Protein AF-A0A7L1TUP7-F1 (afdb_monomer)

InterPro domains:
  IPR001356 Homeodomain [PF00046] (15-59)
  IPR001356 Homeodomain [PS50071] (12-59)
  IPR001356 Homeodomain [SM00389] (14-59)
  IPR001356 Homeodomain [cd00086] (15-59)
  IPR009057 Homedomain-like superfamily [SSF46689] (7-59)

pLDDT: mean 78.83, std 15.73, range [38.12, 93.0]

Radius of gyration: 13.5 Å; Cα contacts (8 Å, |Δi|>4): 24; chains: 1; bounding box: 39×23×23 Å

Nearest PDB structures (foldseek):
  2m0c-assembly1_A  TM=7.136E-01  e=1.121E-04  Homo sapiens
  1b72-assembly1_A  TM=9.428E-01  e=1.115E-02  Homo sapiens
  1puf-assembly1_A  TM=9.101E-01  e=1.916E-02  Mus musculus
  3a01-assembly1_A  TM=7.397E-01  e=9.739E-03  Drosophila melanogaster
  2r5y-assembly1_A  TM=7.093E-01  e=8.507E-03  Drosophila melanogaster

Sequence (59 aa):
DSGDPDKESPGCKRRRTRTNFTGWQLEELEKAFNESHYPDVFMREALALRLDLVESRVQ

Organism: Phainopepla nitens (NCBI:txid161653)

Structure (mmCIF, N/CA/C/O backbone):
data_AF-A0A7L1TUP7-F1
#
_entry.id   AF-A0A7L1TUP7-F1
#
loop_
_atom_site.group_PDB
_atom_site.id
_atom_site.type_symbol
_atom_site.label_atom_id
_atom_site.label_alt_id
_atom_site.label_comp_id
_atom_site.label_asym_id
_atom_site.label_entity_id
_atom_site.label_seq_id
_atom_site.pdbx_PDB_ins_code
_atom_site.Cartn_x
_atom_site.Cartn_y
_atom_site.Cartn_z
_atom_site.occupancy
_atom_site.B_iso_or_equiv
_atom_site.auth_seq_id
_atom_site.auth_comp_id
_atom_site.auth_asym_id
_atom_site.auth_atom_id
_atom_site.pdbx_PDB_model_num
ATOM 1 N N . ASP A 1 1 ? -15.358 -18.919 10.207 1.00 38.12 1 ASP A N 1
ATOM 2 C CA . ASP A 1 1 ? -16.350 -18.468 9.223 1.00 38.12 1 ASP A CA 1
ATOM 3 C C . ASP A 1 1 ? -15.757 -17.250 8.535 1.00 38.12 1 ASP A C 1
ATOM 5 O O . ASP A 1 1 ? -15.816 -16.155 9.078 1.00 38.12 1 ASP A O 1
ATOM 9 N N . SER A 1 2 ? -14.990 -17.477 7.468 1.00 47.75 2 SER A N 1
ATOM 10 C CA . SER A 1 2 ? -14.243 -16.420 6.774 1.00 47.75 2 SER A CA 1
ATOM 11 C C . SER A 1 2 ? -15.135 -15.885 5.659 1.00 47.75 2 SER A C 1
ATOM 13 O O . SER A 1 2 ? -15.292 -16.536 4.629 1.00 47.75 2 SER A O 1
ATOM 15 N N . GLY A 1 3 ? -15.811 -14.768 5.929 1.00 44.06 3 GLY A N 1
ATOM 16 C CA . GLY A 1 3 ? -16.801 -14.170 5.038 1.00 44.06 3 GLY A CA 1
ATOM 17 C C . GLY A 1 3 ? -16.162 -13.486 3.833 1.00 44.06 3 GLY A C 1
ATOM 18 O O . GLY A 1 3 ? -15.404 -12.534 3.988 1.00 44.06 3 GLY A O 1
ATOM 19 N N . ASP A 1 4 ? -16.510 -13.968 2.645 1.00 51.03 4 ASP A N 1
ATOM 20 C CA . ASP A 1 4 ? -16.204 -13.367 1.348 1.00 51.03 4 ASP A CA 1
ATOM 21 C C . ASP A 1 4 ? -17.156 -12.183 1.076 1.00 51.03 4 ASP A C 1
ATOM 23 O O . ASP A 1 4 ? -18.380 -12.375 1.116 1.00 51.03 4 ASP A O 1
ATOM 27 N N . PRO A 1 5 ? -16.657 -10.959 0.815 1.00 64.69 5 PRO A N 1
ATOM 28 C CA . PRO A 1 5 ? -17.502 -9.853 0.416 1.00 64.69 5 PRO A CA 1
ATOM 29 C C . PRO A 1 5 ? -17.101 -9.365 -0.978 1.00 64.69 5 PRO A C 1
ATOM 31 O O . PRO A 1 5 ? -16.246 -8.500 -1.092 1.00 64.69 5 PRO A O 1
ATOM 34 N N . ASP A 1 6 ? -17.749 -9.853 -2.035 1.00 51.03 6 ASP A N 1
ATOM 35 C CA . ASP A 1 6 ? -18.359 -8.964 -3.039 1.00 51.03 6 ASP A CA 1
ATOM 36 C C . ASP A 1 6 ? -19.216 -9.758 -4.043 1.00 51.03 6 ASP A C 1
ATOM 38 O O . ASP A 1 6 ? -18.823 -10.098 -5.159 1.00 51.03 6 ASP A O 1
ATOM 42 N N . LYS A 1 7 ? -20.472 -10.015 -3.658 1.00 52.50 7 LYS A N 1
ATOM 43 C CA . LYS A 1 7 ? -21.549 -10.255 -4.625 1.00 52.50 7 LYS A CA 1
ATOM 44 C C . LYS A 1 7 ? -21.918 -8.915 -5.274 1.00 52.50 7 LYS A C 1
ATOM 46 O O . LYS A 1 7 ? -22.554 -8.040 -4.677 1.00 52.50 7 LYS A O 1
ATOM 51 N N . GLU A 1 8 ? -21.476 -8.785 -6.515 1.00 50.94 8 GLU A N 1
ATOM 52 C CA . GLU A 1 8 ? -21.714 -7.700 -7.462 1.00 50.94 8 GLU A CA 1
ATOM 53 C C . GLU A 1 8 ? -23.203 -7.287 -7.547 1.00 50.94 8 GLU A C 1
ATOM 55 O O . GLU A 1 8 ? -24.107 -8.121 -7.616 1.00 50.94 8 GLU A O 1
ATOM 60 N N . SER A 1 9 ? -23.476 -5.976 -7.552 1.00 54.66 9 SER A N 1
ATOM 61 C CA . SER A 1 9 ? -24.762 -5.412 -7.993 1.00 54.66 9 SER A CA 1
ATOM 62 C C . SER A 1 9 ? -24.500 -4.352 -9.066 1.00 54.66 9 SER A C 1
ATOM 64 O O . SER A 1 9 ? -23.812 -3.368 -8.776 1.00 54.66 9 SER A O 1
ATOM 66 N N . PRO A 1 10 ? -25.058 -4.496 -10.280 1.00 54.03 10 PRO A N 1
ATOM 67 C CA . PRO A 1 10 ? -24.851 -3.550 -11.363 1.00 54.03 10 PRO A CA 1
ATOM 68 C C . PRO A 1 10 ? -25.863 -2.409 -11.214 1.00 54.03 10 PRO A C 1
ATOM 70 O O . PRO A 1 10 ? -27.040 -2.570 -11.517 1.00 54.03 10 PRO A O 1
ATOM 73 N N . GLY A 1 11 ? -25.453 -1.245 -10.706 1.00 54.47 11 GLY A N 1
ATOM 74 C CA . GLY A 1 11 ? -26.379 -0.099 -10.685 1.00 54.47 11 GLY A CA 1
ATOM 75 C C 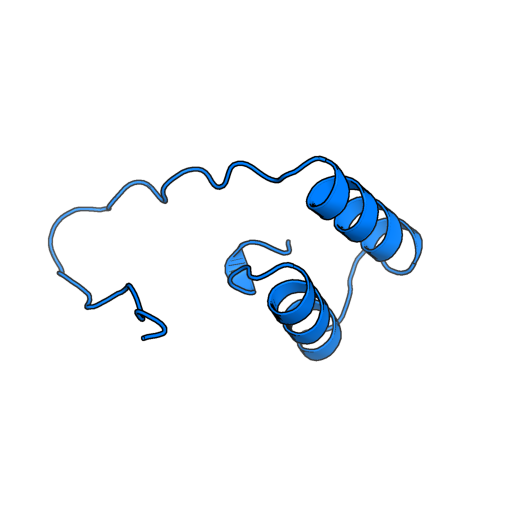. GLY A 1 11 ? -25.956 1.135 -9.903 1.00 54.47 11 GLY A C 1
ATOM 76 O O . GLY A 1 11 ? -26.474 2.220 -10.141 1.00 54.47 11 GLY A O 1
ATOM 77 N N . CYS A 1 12 ? -24.970 1.032 -9.021 1.00 54.47 12 CYS A N 1
ATOM 78 C CA . CYS A 1 12 ? -24.407 2.193 -8.350 1.00 54.47 12 CYS A CA 1
ATOM 79 C C . CYS A 1 12 ? -22.895 2.049 -8.424 1.00 54.47 12 CYS A C 1
ATOM 81 O O . CYS A 1 12 ? -22.377 1.000 -8.047 1.00 54.47 12 CYS A O 1
ATOM 83 N N . LYS A 1 13 ? -22.178 3.064 -8.921 1.00 62.69 13 LYS A N 1
ATOM 84 C CA . LYS A 1 13 ? -20.722 3.130 -8.756 1.00 62.69 13 LYS A CA 1
ATOM 85 C C . LYS A 1 13 ? -20.461 3.245 -7.252 1.00 62.69 13 LYS A C 1
ATOM 87 O O . LYS A 1 13 ? -20.361 4.354 -6.729 1.00 62.69 13 LYS A O 1
ATOM 92 N N . ARG A 1 14 ? -20.458 2.108 -6.543 1.00 62.56 14 ARG A N 1
ATOM 9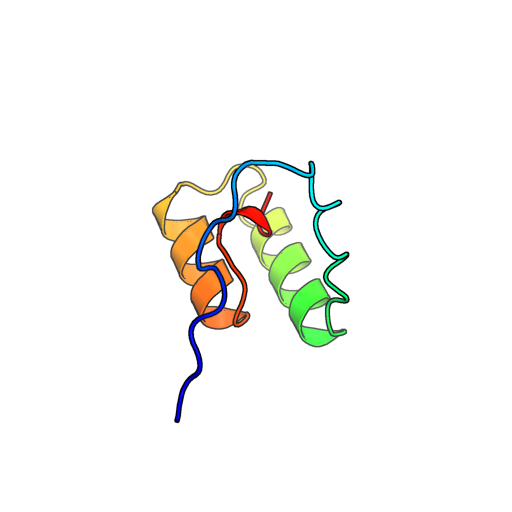3 C CA . ARG A 1 14 ? -20.132 2.022 -5.121 1.00 62.56 14 ARG A CA 1
ATOM 94 C C . ARG A 1 14 ? -18.753 2.650 -5.008 1.00 62.56 14 ARG A C 1
ATOM 96 O O . ARG A 1 14 ? -17.788 2.129 -5.563 1.00 62.56 14 ARG A O 1
ATOM 103 N N . ARG A 1 15 ? -18.671 3.831 -4.388 1.00 67.38 15 ARG A N 1
ATOM 104 C CA . ARG A 1 15 ? -17.381 4.457 -4.085 1.00 67.38 15 ARG A CA 1
ATOM 105 C C . ARG A 1 15 ? -16.588 3.395 -3.336 1.00 67.38 15 ARG A C 1
ATOM 107 O O . ARG A 1 15 ? -17.073 2.926 -2.309 1.00 67.38 15 ARG A O 1
ATOM 114 N N . ARG A 1 16 ? -15.435 2.979 -3.876 1.00 69.50 16 ARG A N 1
ATOM 115 C CA . ARG A 1 16 ? -14.549 2.018 -3.207 1.00 69.50 16 ARG A CA 1
ATOM 116 C C . ARG A 1 16 ? -14.396 2.476 -1.762 1.00 69.50 16 ARG A C 1
ATOM 118 O O . ARG A 1 16 ? -13.917 3.586 -1.525 1.00 69.50 16 ARG A O 1
ATOM 125 N N . THR A 1 17 ? -14.832 1.652 -0.814 1.00 72.44 17 THR A N 1
ATOM 126 C CA . THR A 1 17 ? -14.669 1.953 0.607 1.00 72.44 17 THR A CA 1
ATOM 127 C C . THR A 1 17 ? -13.186 2.189 0.859 1.00 72.44 17 THR A C 1
ATOM 129 O O . THR A 1 17 ? -12.342 1.441 0.351 1.00 72.44 17 THR A O 1
ATOM 132 N N . ARG A 1 18 ? -12.845 3.278 1.551 1.00 75.69 18 ARG A N 1
ATOM 133 C CA . ARG A 1 18 ? -11.447 3.591 1.849 1.00 75.69 18 ARG A CA 1
ATOM 134 C C . ARG A 1 18 ? -10.938 2.553 2.842 1.00 75.69 18 ARG A C 1
ATOM 136 O O . ARG A 1 18 ? -11.487 2.445 3.934 1.00 75.69 18 ARG A O 1
ATOM 143 N N . THR A 1 19 ? -9.921 1.793 2.457 1.00 80.50 19 THR A N 1
ATOM 144 C CA . THR A 1 19 ? -9.221 0.909 3.389 1.00 80.50 19 THR A CA 1
ATOM 145 C C . THR A 1 19 ? -8.458 1.787 4.37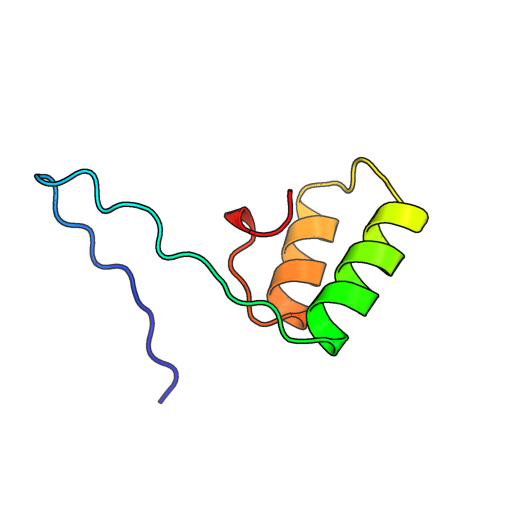7 1.00 80.50 19 THR A C 1
ATOM 147 O O . THR A 1 19 ? -7.783 2.727 3.957 1.00 80.50 19 THR A O 1
ATOM 150 N N . ASN A 1 20 ? -8.599 1.532 5.678 1.00 85.31 20 ASN A N 1
ATOM 151 C CA . ASN A 1 20 ? -7.736 2.145 6.684 1.00 85.31 20 ASN A CA 1
ATOM 152 C C . ASN A 1 20 ? -6.672 1.115 7.038 1.00 85.31 20 ASN A C 1
ATOM 154 O O . ASN A 1 20 ? -6.987 0.105 7.662 1.00 85.31 20 ASN A O 1
ATOM 158 N N . PHE A 1 21 ? -5.448 1.364 6.587 1.00 86.12 21 PHE A N 1
ATOM 159 C CA . PHE A 1 21 ? -4.316 0.512 6.907 1.00 86.12 21 PHE A CA 1
ATOM 160 C C . PHE A 1 21 ? -3.956 0.658 8.385 1.00 86.12 21 PHE A C 1
ATOM 162 O O . PHE A 1 21 ? -3.981 1.762 8.938 1.00 86.12 21 PHE A O 1
ATOM 169 N N . THR A 1 22 ? -3.625 -0.453 9.028 1.00 91.38 22 THR A N 1
ATOM 170 C CA . THR A 1 22 ? -2.989 -0.442 10.345 1.00 91.38 22 THR A CA 1
ATOM 171 C C . THR A 1 22 ? -1.539 0.030 10.209 1.00 91.38 22 THR A C 1
ATOM 173 O O . THR A 1 22 ? -0.964 -0.027 9.122 1.00 91.38 22 THR A O 1
ATOM 176 N N . GLY A 1 23 ? -0.922 0.489 11.304 1.00 92.50 23 GLY A N 1
ATOM 177 C CA . GLY A 1 23 ? 0.479 0.939 11.275 1.00 92.50 23 GLY A CA 1
ATOM 178 C C . GLY A 1 23 ? 1.429 -0.133 10.729 1.00 92.50 23 GLY A C 1
ATOM 179 O O . GLY A 1 23 ? 2.237 0.146 9.855 1.00 92.50 23 GLY A O 1
ATOM 180 N N . TRP A 1 24 ? 1.232 -1.384 11.144 1.00 92.75 24 TRP A N 1
ATOM 181 C CA . TRP A 1 24 ? 2.001 -2.522 10.643 1.00 92.75 24 TRP A CA 1
ATOM 182 C C . TRP A 1 24 ? 1.799 -2.779 9.138 1.00 92.75 24 TRP A C 1
ATOM 184 O O . TRP A 1 24 ? 2.754 -3.088 8.431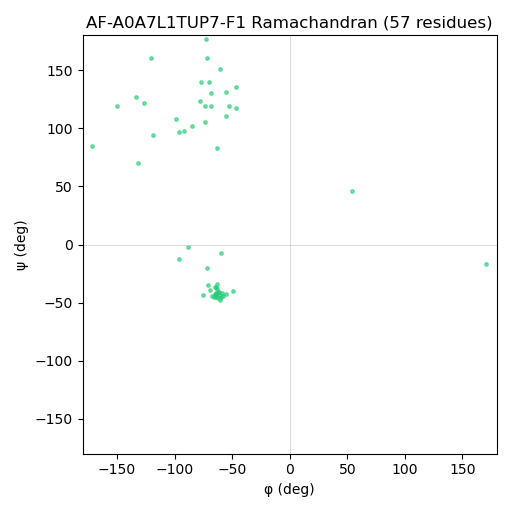 1.00 92.75 24 TRP A O 1
ATOM 194 N N . GLN A 1 25 ? 0.573 -2.615 8.621 1.00 90.88 25 GLN A N 1
ATOM 195 C CA . GLN A 1 25 ? 0.323 -2.744 7.181 1.00 90.88 25 GLN A CA 1
ATOM 196 C C . GLN A 1 25 ? 1.053 -1.660 6.377 1.00 90.88 25 GLN A C 1
ATOM 198 O O . GLN A 1 25 ? 1.545 -1.951 5.292 1.00 90.88 25 GLN A O 1
ATOM 203 N N . LEU A 1 26 ? 1.147 -0.431 6.899 1.00 91.81 26 LEU A N 1
ATOM 204 C CA . LEU A 1 26 ? 1.914 0.643 6.260 1.00 91.81 26 LEU A CA 1
ATOM 205 C C . LEU A 1 26 ? 3.413 0.333 6.239 1.00 91.81 26 LEU A C 1
ATOM 207 O O . LEU A 1 26 ? 4.029 0.460 5.187 1.00 91.81 26 LEU A O 1
ATOM 211 N N . GLU A 1 27 ? 3.980 -0.136 7.352 1.00 93.00 27 GLU A N 1
ATOM 212 C CA . GLU A 1 27 ? 5.402 -0.503 7.432 1.00 93.00 27 GLU A CA 1
ATOM 213 C C . GLU A 1 27 ?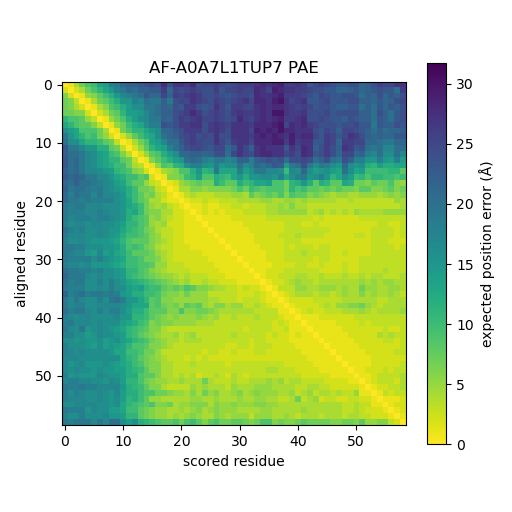 5.780 -1.580 6.403 1.00 93.00 27 GLU A C 1
ATOM 215 O O . GLU A 1 27 ? 6.795 -1.463 5.717 1.00 93.00 27 GLU A O 1
ATOM 220 N N . GLU A 1 28 ? 4.952 -2.615 6.245 1.00 92.00 28 GLU A N 1
ATOM 221 C CA . GLU A 1 28 ? 5.204 -3.674 5.261 1.00 92.00 28 GLU A CA 1
ATOM 222 C C . GLU A 1 28 ? 5.010 -3.186 3.813 1.00 92.00 28 GLU A C 1
ATOM 224 O O . GLU A 1 28 ? 5.768 -3.600 2.934 1.00 92.00 28 GLU A O 1
ATOM 229 N N . LEU A 1 29 ? 4.050 -2.286 3.553 1.00 90.81 29 LEU A N 1
ATOM 230 C CA . LEU A 1 29 ? 3.885 -1.645 2.238 1.00 90.81 29 LEU A CA 1
ATOM 231 C C . LEU A 1 29 ? 5.096 -0.769 1.887 1.00 90.81 29 LEU A C 1
ATOM 233 O O . LEU A 1 29 ? 5.617 -0.857 0.777 1.00 90.81 29 LEU A O 1
ATOM 237 N N . GLU A 1 30 ? 5.580 0.038 2.832 1.00 92.25 30 GLU A N 1
ATOM 238 C CA . GLU A 1 30 ? 6.773 0.873 2.661 1.00 92.25 30 GLU A CA 1
ATOM 239 C C . GLU A 1 30 ? 8.028 0.022 2.453 1.00 92.25 30 GLU A C 1
ATOM 241 O O . GLU A 1 30 ? 8.847 0.312 1.580 1.00 92.25 30 GLU A O 1
ATOM 246 N N . LYS A 1 31 ? 8.177 -1.067 3.214 1.00 91.31 31 LYS A N 1
ATOM 247 C CA . LYS A 1 31 ? 9.278 -2.017 3.044 1.00 91.31 31 LYS A CA 1
ATOM 248 C C . LYS A 1 31 ? 9.258 -2.658 1.657 1.00 91.31 31 LYS A C 1
ATOM 250 O O . LYS A 1 31 ? 10.294 -2.678 0.996 1.00 91.31 31 LYS A O 1
ATOM 255 N N . ALA A 1 32 ? 8.098 -3.137 1.211 1.00 89.62 32 ALA A N 1
ATOM 256 C CA . ALA A 1 32 ? 7.947 -3.731 -0.113 1.00 89.62 32 ALA A CA 1
ATOM 257 C C . ALA A 1 32 ? 8.249 -2.717 -1.226 1.00 89.62 32 ALA A C 1
ATOM 259 O O . ALA A 1 32 ? 8.939 -3.054 -2.183 1.00 89.62 32 ALA A O 1
ATOM 260 N N . PHE A 1 33 ? 7.806 -1.467 -1.071 1.00 89.06 33 PHE A N 1
ATOM 261 C CA . PHE A 1 33 ? 8.092 -0.390 -2.019 1.00 89.06 33 PHE A CA 1
ATOM 262 C C . PHE A 1 33 ? 9.592 -0.064 -2.100 1.00 89.06 33 PHE A C 1
ATOM 264 O O . PHE A 1 33 ? 10.141 0.100 -3.192 1.00 89.06 33 PHE A O 1
ATOM 271 N N . ASN A 1 34 ? 10.277 -0.020 -0.954 1.00 90.31 34 ASN A N 1
ATOM 272 C CA . ASN A 1 34 ? 11.726 0.182 -0.898 1.00 90.31 34 ASN A CA 1
ATOM 273 C C . ASN A 1 34 ? 12.504 -0.954 -1.579 1.00 90.31 34 ASN A C 1
ATOM 275 O O . ASN A 1 34 ? 13.548 -0.704 -2.177 1.00 90.31 34 ASN A O 1
ATOM 279 N N . GLU A 1 35 ? 12.004 -2.188 -1.497 1.00 89.19 35 GLU A N 1
ATOM 280 C CA . GLU A 1 35 ? 12.605 -3.357 -2.145 1.00 89.19 35 GLU A CA 1
ATOM 281 C C . GLU A 1 35 ? 12.333 -3.379 -3.656 1.00 89.19 35 GLU A C 1
ATOM 283 O O . GLU A 1 35 ? 13.238 -3.619 -4.455 1.00 89.19 35 GLU A O 1
ATOM 288 N N . SER A 1 36 ? 11.100 -3.079 -4.062 1.00 88.25 36 SER A N 1
ATOM 289 C CA . SER A 1 36 ? 10.713 -2.938 -5.460 1.00 88.25 36 SER A CA 1
ATOM 290 C C . SER A 1 36 ? 9.577 -1.933 -5.602 1.00 88.25 36 SER A C 1
ATOM 292 O O . SER A 1 36 ? 8.476 -2.144 -5.104 1.00 88.25 36 SER A O 1
ATOM 294 N N . HIS A 1 37 ? 9.822 -0.858 -6.353 1.00 88.00 37 HIS A N 1
ATOM 295 C CA . HIS A 1 37 ? 8.790 0.140 -6.660 1.00 88.00 37 HIS A CA 1
ATOM 296 C C . HIS A 1 37 ? 7.742 -0.392 -7.651 1.00 88.00 37 HIS A C 1
ATOM 298 O O . HIS A 1 37 ? 6.646 0.153 -7.748 1.00 88.00 37 HIS A O 1
ATOM 304 N N . TYR A 1 38 ? 8.084 -1.448 -8.396 1.00 88.62 38 TYR A N 1
ATOM 305 C CA . TYR A 1 38 ? 7.212 -2.103 -9.368 1.00 88.62 38 TYR A CA 1
ATOM 306 C C . TYR A 1 38 ? 7.264 -3.618 -9.141 1.00 88.62 38 TYR A C 1
ATOM 308 O O . TYR A 1 38 ? 7.872 -4.342 -9.936 1.00 88.62 38 TYR A O 1
ATOM 316 N N . PRO A 1 39 ? 6.683 -4.107 -8.030 1.00 86.75 39 PRO A N 1
ATOM 317 C CA . PRO A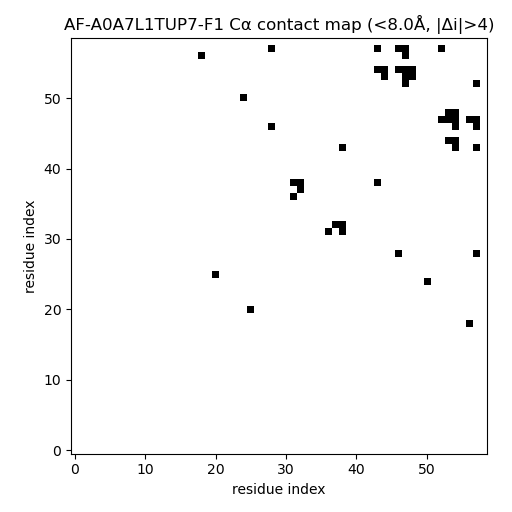 1 39 ? 6.600 -5.538 -7.766 1.00 86.75 3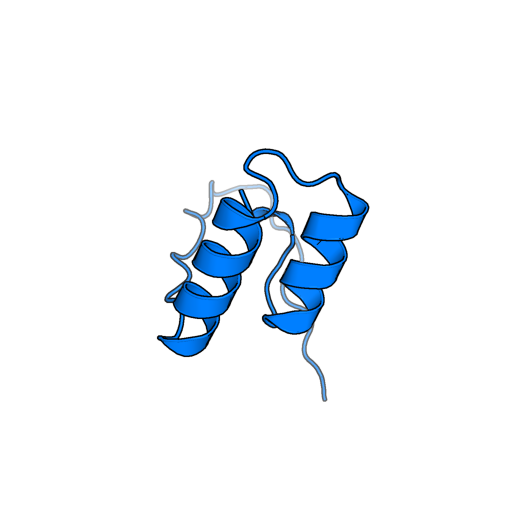9 PRO A CA 1
ATOM 318 C C . PRO A 1 39 ? 5.809 -6.218 -8.886 1.00 86.75 39 PRO A C 1
ATOM 320 O O . PRO A 1 39 ? 4.940 -5.600 -9.505 1.00 86.75 39 PRO A O 1
ATOM 323 N N . ASP A 1 40 ? 6.096 -7.483 -9.177 1.00 90.38 40 ASP A N 1
ATOM 324 C CA . ASP A 1 40 ? 5.287 -8.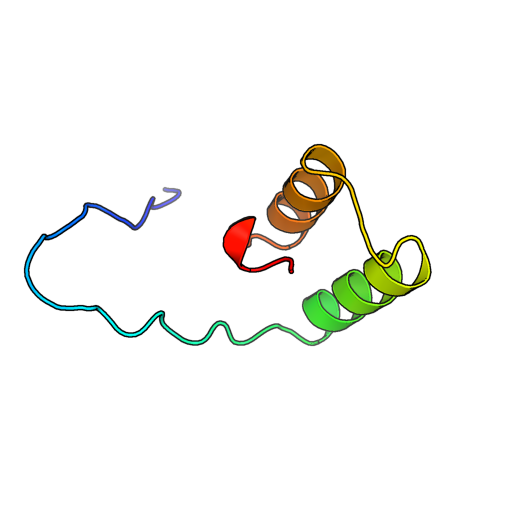235 -10.137 1.00 90.38 40 ASP A CA 1
ATOM 325 C C . ASP A 1 40 ? 3.904 -8.603 -9.549 1.00 90.38 40 ASP A C 1
ATOM 327 O O . ASP A 1 40 ? 3.587 -8.291 -8.397 1.00 90.38 40 ASP A O 1
ATOM 331 N N . VAL A 1 41 ? 3.047 -9.234 -10.360 1.00 88.44 41 VAL A N 1
ATOM 332 C CA . VAL A 1 41 ? 1.703 -9.664 -9.924 1.00 88.44 41 VAL A CA 1
ATOM 333 C C . VAL A 1 41 ? 1.786 -10.619 -8.728 1.00 88.44 41 VAL A C 1
ATOM 335 O O . VAL A 1 41 ? 1.042 -10.453 -7.768 1.00 88.44 41 VAL A O 1
ATOM 338 N N . PHE A 1 42 ? 2.729 -11.561 -8.737 1.00 90.06 42 PHE A N 1
ATOM 339 C CA . PHE A 1 42 ? 2.875 -12.556 -7.675 1.00 90.06 42 PHE A CA 1
ATOM 340 C C . PHE A 1 42 ? 3.352 -11.931 -6.361 1.00 90.06 42 PHE A C 1
ATOM 342 O O . PHE A 1 42 ? 2.874 -12.290 -5.286 1.00 90.06 42 PHE A O 1
ATOM 349 N N . MET A 1 43 ? 4.265 -10.964 -6.430 1.00 89.38 43 MET A N 1
ATOM 350 C CA . MET A 1 43 ? 4.746 -10.207 -5.279 1.00 89.38 43 MET A CA 1
ATOM 351 C C . MET A 1 43 ? 3.620 -9.380 -4.657 1.00 89.38 43 MET A C 1
ATOM 353 O O . MET A 1 43 ? 3.483 -9.361 -3.432 1.00 89.38 43 MET A O 1
ATOM 357 N N . ARG A 1 44 ? 2.781 -8.736 -5.481 1.00 90.38 44 ARG A N 1
ATOM 358 C CA . ARG A 1 44 ? 1.607 -8.003 -4.987 1.00 90.38 44 ARG A CA 1
ATOM 359 C C . ARG A 1 44 ? 0.582 -8.928 -4.345 1.00 90.38 44 ARG A C 1
ATOM 361 O O . ARG A 1 44 ? 0.082 -8.599 -3.274 1.00 90.38 44 ARG A O 1
ATOM 368 N N . GLU A 1 45 ? 0.309 -10.088 -4.938 1.00 90.69 45 GLU A N 1
ATOM 369 C CA . GLU A 1 45 ? -0.589 -11.094 -4.357 1.00 90.69 45 GLU A CA 1
ATOM 370 C C . GLU A 1 45 ? -0.068 -11.619 -3.015 1.00 90.69 45 GLU A C 1
ATOM 372 O O . GLU A 1 45 ? -0.815 -11.666 -2.039 1.00 90.69 45 GLU A O 1
ATOM 377 N N . ALA A 1 46 ? 1.222 -11.952 -2.928 1.00 90.50 46 ALA A N 1
ATOM 378 C CA . ALA A 1 46 ? 1.839 -12.413 -1.687 1.00 90.50 46 ALA A CA 1
ATOM 379 C C . ALA A 1 46 ? 1.772 -11.347 -0.582 1.00 90.50 46 ALA A C 1
ATOM 381 O O . ALA A 1 46 ? 1.478 -11.667 0.574 1.00 90.50 46 ALA A O 1
ATOM 382 N N . LEU A 1 47 ? 2.001 -10.077 -0.933 1.00 90.69 47 LEU A N 1
ATOM 383 C CA . LEU A 1 47 ? 1.889 -8.964 0.004 1.00 90.69 47 LEU A CA 1
ATOM 384 C C . LEU A 1 47 ? 0.435 -8.743 0.433 1.00 90.69 47 LEU A C 1
ATOM 386 O O . LEU A 1 47 ? 0.161 -8.606 1.619 1.00 90.69 47 LEU A O 1
ATOM 390 N N . ALA A 1 48 ? -0.509 -8.778 -0.503 1.00 90.81 48 ALA A N 1
ATOM 391 C CA . ALA A 1 48 ? -1.931 -8.636 -0.221 1.00 90.81 48 ALA A CA 1
ATOM 392 C C . ALA A 1 48 ? -2.437 -9.737 0.726 1.00 90.81 48 ALA A C 1
ATOM 394 O O . ALA A 1 48 ? -3.075 -9.429 1.729 1.00 90.81 48 ALA A O 1
ATOM 395 N N . LEU A 1 49 ? -2.059 -10.996 0.481 1.00 90.38 49 LEU A N 1
ATOM 396 C CA . LEU A 1 49 ? -2.369 -12.124 1.365 1.00 90.38 49 LEU A CA 1
ATOM 397 C C . LEU A 1 49 ? -1.776 -11.939 2.763 1.00 90.38 49 LEU A C 1
ATOM 399 O O . LEU A 1 49 ? -2.446 -12.189 3.761 1.00 90.38 49 LEU A O 1
ATOM 403 N N . ARG A 1 50 ? -0.525 -11.478 2.848 1.00 89.31 50 ARG A N 1
ATOM 404 C CA . ARG A 1 50 ? 0.150 -11.229 4.127 1.00 89.31 50 ARG A CA 1
ATOM 405 C C . ARG A 1 50 ? -0.512 -10.104 4.920 1.00 89.31 50 ARG A C 1
ATOM 407 O O . ARG A 1 50 ? -0.566 -10.187 6.143 1.00 89.31 50 ARG A O 1
ATOM 414 N N . LEU A 1 51 ? -1.004 -9.074 4.236 1.00 90.00 51 LEU A N 1
ATOM 415 C CA . LEU A 1 51 ? -1.657 -7.915 4.841 1.00 90.00 51 LEU A CA 1
ATOM 416 C C . LEU A 1 51 ? -3.165 -8.094 5.048 1.00 90.00 51 LEU A C 1
ATOM 418 O O . LEU A 1 51 ? -3.787 -7.189 5.599 1.00 90.00 51 LEU A O 1
ATOM 422 N N . ASP A 1 52 ? -3.738 -9.227 4.638 1.00 87.62 52 ASP A N 1
ATOM 423 C CA . ASP A 1 52 ? -5.185 -9.478 4.607 1.00 87.62 52 ASP A CA 1
ATOM 424 C C . ASP A 1 52 ? -5.946 -8.390 3.820 1.00 87.62 52 ASP A C 1
ATOM 426 O O . ASP A 1 52 ? -6.935 -7.794 4.251 1.00 87.62 52 ASP A O 1
ATOM 430 N N . LEU A 1 53 ? -5.400 -8.066 2.647 1.00 87.06 53 LEU A N 1
ATOM 431 C CA . LEU A 1 53 ? -5.900 -7.069 1.712 1.00 87.06 53 LEU A CA 1
ATOM 432 C C . LEU A 1 53 ? -6.209 -7.710 0.360 1.00 87.06 53 LEU A C 1
ATOM 434 O O . LEU A 1 53 ? -5.682 -8.755 -0.007 1.00 87.06 53 LEU A O 1
ATOM 438 N N . VAL A 1 54 ? -7.027 -7.026 -0.435 1.00 83.62 54 VAL A N 1
ATOM 439 C CA . VAL A 1 54 ? -7.204 -7.363 -1.853 1.00 83.62 54 VAL A CA 1
ATOM 440 C C . VAL A 1 54 ? -5.993 -6.847 -2.636 1.00 83.62 54 VAL A C 1
ATOM 442 O O . VAL A 1 54 ? -5.579 -5.715 -2.394 1.00 83.62 54 VAL A O 1
ATOM 445 N N . GLU A 1 55 ? -5.483 -7.605 -3.615 1.00 84.25 55 GLU A N 1
ATOM 446 C CA . GLU A 1 55 ? -4.346 -7.201 -4.476 1.00 84.25 55 GLU A CA 1
ATOM 447 C C . GLU A 1 55 ? -4.528 -5.798 -5.064 1.00 84.25 55 GLU A C 1
ATOM 449 O O . GLU A 1 55 ? -3.622 -4.981 -4.987 1.00 84.25 55 GLU A O 1
ATOM 454 N N . SER A 1 56 ? -5.750 -5.450 -5.478 1.00 82.88 56 SER A N 1
ATOM 455 C CA . SER A 1 56 ? -6.094 -4.106 -5.972 1.00 82.88 56 SER A CA 1
ATOM 456 C C . SER A 1 56 ? -5.870 -2.943 -4.986 1.00 82.88 56 SER A C 1
ATOM 458 O O . SER A 1 56 ? -6.085 -1.784 -5.349 1.00 82.88 56 SER A O 1
ATOM 460 N N . ARG A 1 57 ? -5.534 -3.227 -3.721 1.00 83.06 57 ARG A N 1
ATOM 461 C CA . ARG A 1 57 ? -5.151 -2.243 -2.696 1.00 83.06 57 ARG A CA 1
ATOM 462 C C . ARG A 1 57 ? -3.636 -2.085 -2.563 1.00 83.06 57 ARG A C 1
ATOM 464 O O . ARG A 1 57 ? -3.218 -1.130 -1.918 1.00 83.06 57 ARG A O 1
ATOM 471 N N . VAL A 1 58 ? -2.859 -2.988 -3.156 1.00 77.88 58 VAL A N 1
ATOM 472 C CA . VAL A 1 58 ? -1.402 -2.940 -3.276 1.00 77.88 58 VAL A CA 1
ATOM 473 C C . VAL A 1 58 ? -1.088 -2.347 -4.653 1.00 77.88 58 VAL A C 1
ATOM 475 O O . VAL A 1 58 ? -1.158 -3.046 -5.659 1.00 77.88 58 VAL A O 1
ATOM 478 N N . GLN A 1 59 ? -0.818 -1.042 -4.720 1.00 75.38 59 GLN A N 1
ATOM 479 C CA . GLN A 1 59 ? -0.524 -0.317 -5.963 1.00 75.38 59 GLN A CA 1
ATOM 480 C C . GLN A 1 59 ? 0.597 0.693 -5.743 1.00 75.38 59 GLN A C 1
ATOM 482 O O . GLN A 1 5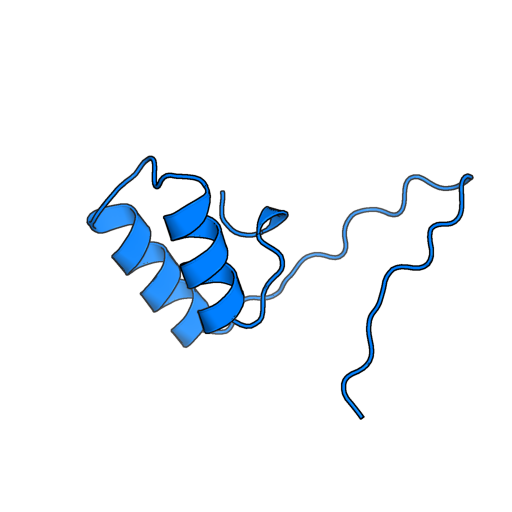9 ? 0.632 1.275 -4.636 1.00 75.38 59 GLN A O 1
#

Mean predicted aligned error: 9.99 Å

Secondary structure (DSSP, 8-state):
---------TTS--PPPPP---HHHHHHHHHHHHH-SS--HHHHHHHHHHHT--GGG--

Foldseek 3Di:
DDDDDDPDDPDDPPPPPDDDADPVLVVLLVVLCVVPVDDDQVSLVVSCVVRVHDSVVND

Solvent-accessible surface area (backbone atoms only — not comparable to full-atom values): 3999 Å² total; per-residue (Å²): 137,87,81,84,86,79,88,84,71,95,85,61,90,70,74,78,76,80,80,81,76,51,72,70,50,48,54,53,51,52,50,47,40,74,76,37,84,75,61,54,73,67,56,33,42,53,50,13,62,73,62,77,45,58,42,93,74,60,125